Protein AF-A0A353R2V7-F1 (afdb_monomer)

Foldseek 3Di:
DVVLLVCLVVVLVVLVVVLVVLVVCVPDPCSVVDDPVSVVVSVVVNVVSVVVNVVSVVVNVVVVVVVVVVVVPPDPPPPDD

Mean predicted aligned error: 6.32 Å

Secondary structure (DSSP, 8-state):
-HHHHHHHHHHHHHHHHHHHHHHHHHTSTTGGGS-HHHHHHHHHHHHHHHHHHHHHHHHHHHHHHHHHHHHHT-SSSSS--

Radius of gyration: 20.37 Å; Cα contacts (8 Å, |Δi|>4): 31; chains: 1; bounding box: 55×14×57 Å

pLDDT: mean 89.78, std 14.25, range [48.19, 98.44]

Solvent-accessible surface area (backbone atoms only — not comparable to full-atom values): 4683 Å² total; per-residue (Å²): 98,74,73,52,46,69,48,35,60,62,50,42,55,50,38,51,54,51,45,51,52,50,50,56,51,65,69,37,80,70,48,80,72,51,57,70,68,58,51,52,50,54,51,49,51,49,54,51,38,54,52,53,40,53,52,45,50,54,52,35,53,53,41,48,53,51,55,50,53,58,57,73,68,63,83,79,86,85,83,84,130

Structure (mmCIF, N/CA/C/O backbone):
data_AF-A0A353R2V7-F1
#
_entry.id   AF-A0A353R2V7-F1
#
loop_
_atom_site.group_PDB
_atom_site.id
_atom_site.type_symbol
_atom_site.label_atom_id
_atom_site.label_alt_id
_atom_site.label_comp_id
_atom_site.label_asym_id
_atom_site.label_entity_id
_atom_site.label_seq_id
_atom_site.pdbx_PDB_ins_code
_atom_site.Cartn_x
_atom_site.Cartn_y
_atom_site.Cartn_z
_atom_site.occupancy
_atom_site.B_iso_or_equiv
_atom_site.auth_seq_id
_atom_site.auth_comp_id
_atom_site.auth_asym_id
_atom_site.auth_atom_id
_atom_site.pdbx_PDB_model_num
ATOM 1 N N . ASP A 1 1 ? -19.894 -0.815 7.398 1.00 79.38 1 ASP A N 1
ATOM 2 C CA . ASP A 1 1 ? -19.164 -0.782 8.683 1.00 79.38 1 ASP A CA 1
ATOM 3 C C . ASP A 1 1 ? -18.697 -2.156 9.160 1.00 79.38 1 ASP A C 1
ATOM 5 O O . ASP A 1 1 ? -17.579 -2.504 8.828 1.00 79.38 1 ASP A O 1
ATOM 9 N N . GLU A 1 2 ? -19.483 -2.998 9.849 1.00 86.81 2 GLU A N 1
ATOM 10 C CA . GLU A 1 2 ? -18.922 -4.251 10.419 1.00 86.81 2 GLU A CA 1
ATOM 11 C C . GLU A 1 2 ? -18.470 -5.284 9.372 1.00 86.81 2 GLU A C 1
ATOM 13 O O . GLU A 1 2 ? -17.351 -5.782 9.445 1.00 86.81 2 GLU A O 1
ATOM 18 N N . ARG A 1 3 ? -19.295 -5.568 8.353 1.00 90.44 3 ARG A N 1
ATOM 19 C CA . ARG A 1 3 ? -18.899 -6.463 7.243 1.00 90.44 3 ARG A CA 1
ATOM 20 C C . ARG A 1 3 ? -17.687 -5.942 6.474 1.00 90.44 3 ARG A C 1
ATOM 22 O O . ARG A 1 3 ? -16.865 -6.722 6.020 1.00 90.44 3 ARG A O 1
ATOM 29 N N . GLU A 1 4 ? -17.604 -4.626 6.329 1.00 92.25 4 GLU A N 1
ATOM 30 C CA . GLU A 1 4 ? -16.510 -3.951 5.638 1.00 92.25 4 GLU A CA 1
ATOM 31 C C . GLU A 1 4 ? -15.213 -4.050 6.448 1.00 92.25 4 GLU A C 1
ATOM 33 O O . GLU A 1 4 ? -14.208 -4.511 5.923 1.00 92.25 4 GLU A O 1
ATOM 38 N N . ARG A 1 5 ? -15.259 -3.747 7.752 1.00 93.62 5 ARG A N 1
ATOM 39 C CA . ARG A 1 5 ? -14.136 -3.891 8.691 1.00 93.62 5 ARG A CA 1
ATOM 40 C C . ARG A 1 5 ? -13.564 -5.305 8.695 1.00 93.62 5 ARG A C 1
ATOM 42 O O . ARG A 1 5 ? -12.356 -5.460 8.749 1.00 93.62 5 ARG A O 1
ATOM 49 N N . LEU A 1 6 ? -14.424 -6.323 8.629 1.00 92.69 6 LEU A N 1
ATOM 50 C CA . LEU A 1 6 ? -14.004 -7.728 8.590 1.00 92.69 6 LEU A CA 1
ATOM 51 C C . LEU A 1 6 ? -13.379 -8.138 7.247 1.00 92.69 6 LEU A C 1
ATOM 53 O O . LEU A 1 6 ? -12.601 -9.083 7.218 1.00 92.69 6 LEU A O 1
ATOM 57 N N . ALA A 1 7 ? -13.705 -7.443 6.154 1.00 94.81 7 ALA A N 1
ATOM 58 C CA . ALA A 1 7 ? -13.146 -7.704 4.827 1.00 94.81 7 ALA A CA 1
ATOM 59 C C . ALA A 1 7 ? -11.854 -6.913 4.545 1.00 94.81 7 ALA A C 1
ATOM 61 O O . ALA A 1 7 ? -11.087 -7.282 3.656 1.00 94.81 7 ALA A O 1
ATOM 62 N N . LEU A 1 8 ? -11.608 -5.821 5.278 1.00 95.50 8 LEU A N 1
ATOM 63 C CA . LEU A 1 8 ? -10.422 -4.982 5.094 1.00 95.50 8 LEU A CA 1
ATOM 64 C C . LEU A 1 8 ? -9.097 -5.710 5.364 1.00 95.50 8 LEU A C 1
ATOM 66 O O . LEU A 1 8 ? -8.209 -5.537 4.538 1.00 95.50 8 LEU A O 1
ATOM 70 N N . PRO A 1 9 ? -8.949 -6.560 6.400 1.00 96.50 9 PRO A N 1
ATOM 71 C CA . PRO A 1 9 ? -7.722 -7.33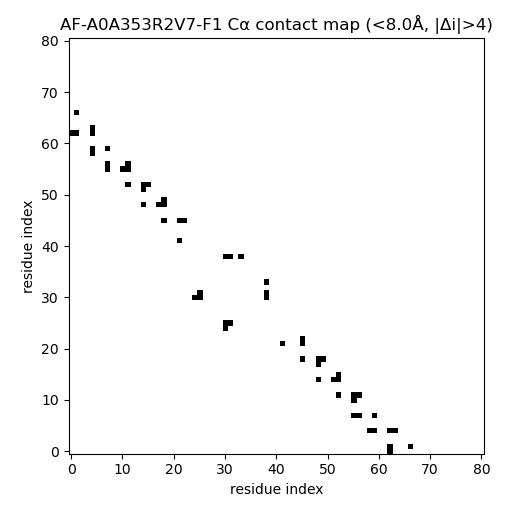0 6.606 1.00 96.50 9 PRO A CA 1
ATOM 72 C C . PRO A 1 9 ? -7.329 -8.181 5.393 1.00 96.50 9 PRO A C 1
ATOM 74 O O . PRO A 1 9 ? -6.208 -8.077 4.916 1.00 96.50 9 PRO A O 1
ATOM 77 N N . GLU A 1 10 ? -8.268 -8.936 4.811 1.00 97.06 10 GLU A N 1
ATOM 78 C CA . GLU A 1 10 ? -7.994 -9.739 3.605 1.00 97.06 10 GLU A CA 1
A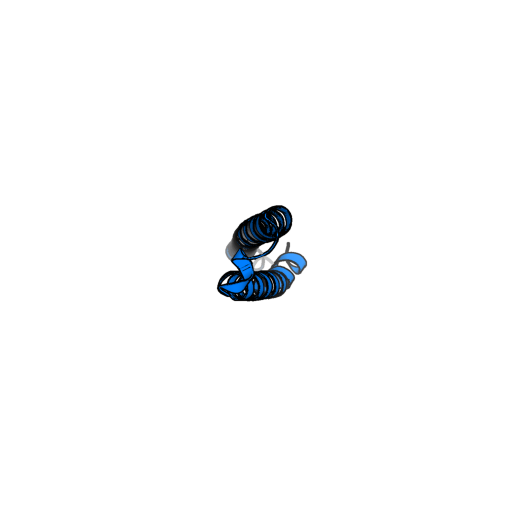TOM 79 C C . GLU A 1 10 ? -7.622 -8.850 2.406 1.00 97.06 10 GLU A C 1
ATOM 81 O O . GLU A 1 10 ? -6.759 -9.184 1.592 1.00 97.06 10 GLU A O 1
ATOM 86 N N . ARG A 1 11 ? -8.274 -7.687 2.278 1.00 97.25 11 ARG A N 1
ATOM 87 C CA . ARG A 1 11 ? -7.945 -6.718 1.228 1.00 97.25 11 ARG A CA 1
ATOM 88 C C . ARG A 1 11 ? -6.538 -6.146 1.410 1.00 97.25 11 ARG A C 1
ATOM 90 O O . ARG A 1 11 ? -5.836 -6.010 0.414 1.00 97.25 11 ARG A O 1
ATOM 97 N N . ILE A 1 12 ? -6.155 -5.814 2.638 1.00 98.00 12 ILE A N 1
ATOM 98 C CA . ILE A 1 12 ? -4.832 -5.305 3.006 1.00 98.00 12 ILE A CA 1
ATOM 99 C C . ILE A 1 12 ? -3.765 -6.354 2.681 1.00 98.00 12 ILE A C 1
ATOM 101 O O . ILE A 1 12 ? -2.857 -6.049 1.917 1.00 98.00 12 ILE A O 1
ATOM 105 N N . GLU A 1 13 ? -3.940 -7.603 3.125 1.00 98.25 13 GLU A N 1
ATOM 106 C CA . GLU A 1 13 ? -3.003 -8.700 2.831 1.00 98.25 13 GLU A CA 1
ATOM 107 C C . GLU A 1 13 ? -2.802 -8.896 1.319 1.00 98.25 13 GLU A C 1
ATOM 109 O O . GLU A 1 13 ? -1.687 -9.110 0.842 1.00 98.25 13 GLU A O 1
ATOM 114 N N . ARG A 1 14 ? -3.880 -8.786 0.530 1.00 98.31 14 ARG A N 1
ATOM 115 C CA . ARG A 1 14 ? -3.791 -8.874 -0.934 1.00 98.31 14 ARG A CA 1
ATOM 116 C C . ARG A 1 14 ? -3.023 -7.698 -1.541 1.00 98.31 14 ARG A C 1
ATOM 118 O O . ARG A 1 14 ? -2.198 -7.920 -2.420 1.00 98.31 14 ARG A O 1
ATOM 125 N N . LEU A 1 15 ? -3.274 -6.474 -1.077 1.00 98.38 15 LEU A N 1
ATOM 126 C CA . LEU A 1 15 ? -2.553 -5.281 -1.533 1.00 98.38 15 LEU A CA 1
ATOM 127 C C . LEU A 1 15 ? -1.058 -5.361 -1.191 1.00 98.38 15 LEU A C 1
ATOM 129 O O . LEU A 1 15 ? -0.226 -5.041 -2.036 1.00 98.38 15 LEU A O 1
ATOM 133 N N . GLU A 1 16 ? -0.713 -5.848 0.001 1.00 98.38 16 GLU A N 1
ATOM 134 C CA . GLU A 1 16 ? 0.674 -6.068 0.427 1.00 98.38 16 GLU A CA 1
ATOM 135 C C . GLU A 1 16 ? 1.376 -7.113 -0.446 1.00 98.38 16 GLU A C 1
ATOM 137 O O . GLU A 1 16 ? 2.474 -6.864 -0.943 1.00 98.38 16 GLU A O 1
ATOM 142 N N . ALA A 1 17 ? 0.721 -8.248 -0.712 1.00 98.38 17 ALA A N 1
ATOM 143 C CA . ALA A 1 17 ? 1.263 -9.285 -1.589 1.00 98.38 17 ALA A CA 1
ATOM 144 C C . ALA A 1 17 ? 1.451 -8.794 -3.037 1.00 98.38 17 ALA A C 1
ATOM 146 O O . ALA A 1 17 ? 2.419 -9.162 -3.713 1.00 98.38 17 ALA A O 1
ATOM 147 N N . ASP A 1 18 ? 0.531 -7.966 -3.534 1.00 98.12 18 ASP A N 1
ATOM 148 C CA . ASP A 1 18 ? 0.617 -7.375 -4.868 1.00 98.12 18 ASP A CA 1
ATOM 149 C C . ASP A 1 18 ? 1.777 -6.369 -4.958 1.00 98.12 18 ASP A C 1
AT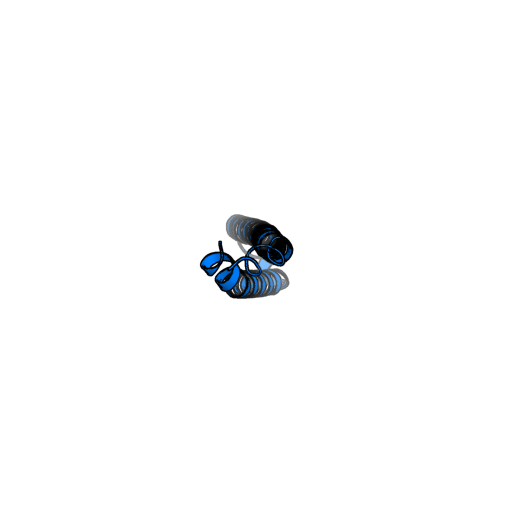OM 151 O O . ASP A 1 18 ? 2.533 -6.392 -5.937 1.00 98.12 18 ASP A O 1
ATOM 155 N N . LEU A 1 19 ? 1.963 -5.553 -3.917 1.00 98.19 19 LEU A N 1
ATOM 156 C CA . LEU A 1 19 ? 3.059 -4.595 -3.790 1.00 98.19 19 LEU A CA 1
ATOM 157 C C . LEU A 1 19 ? 4.420 -5.294 -3.682 1.00 98.19 19 LEU A C 1
ATOM 159 O O . LEU A 1 19 ? 5.351 -4.927 -4.398 1.00 98.19 19 LEU A O 1
ATOM 163 N N . GLU A 1 20 ? 4.532 -6.349 -2.871 1.00 98.00 20 GLU A N 1
ATOM 164 C CA . GLU A 1 20 ? 5.755 -7.154 -2.755 1.00 98.00 20 GLU A CA 1
ATOM 165 C C . GLU A 1 20 ? 6.124 -7.798 -4.095 1.00 98.00 20 GLU A C 1
ATOM 167 O O . GLU A 1 20 ? 7.280 -7.750 -4.531 1.00 98.00 20 GLU A O 1
ATOM 172 N N . ARG A 1 21 ? 5.138 -8.374 -4.791 1.00 97.62 21 ARG A N 1
ATOM 173 C CA . ARG A 1 21 ? 5.351 -9.012 -6.093 1.00 97.62 21 ARG A CA 1
ATOM 174 C C . ARG A 1 21 ? 5.808 -8.007 -7.144 1.00 97.62 21 ARG A C 1
ATOM 176 O O . ARG A 1 21 ? 6.703 -8.318 -7.932 1.00 97.62 21 ARG A O 1
ATOM 183 N N . LEU A 1 22 ? 5.203 -6.821 -7.180 1.00 97.12 22 LEU A N 1
ATOM 184 C CA . LEU A 1 22 ? 5.599 -5.765 -8.107 1.00 97.12 22 LEU A CA 1
ATOM 185 C C . LEU A 1 22 ? 6.988 -5.214 -7.763 1.00 97.12 22 LEU A C 1
ATOM 187 O O . LEU A 1 22 ? 7.843 -5.156 -8.643 1.00 97.12 22 LEU A O 1
ATOM 191 N N . GLY A 1 23 ? 7.251 -4.920 -6.490 1.00 96.06 23 GLY A N 1
ATOM 192 C CA . GLY A 1 23 ? 8.562 -4.474 -6.016 1.00 96.06 23 GLY A CA 1
ATOM 193 C C . GLY A 1 23 ? 9.669 -5.485 -6.324 1.00 96.06 23 GLY A C 1
ATOM 194 O O . GLY A 1 23 ? 10.731 -5.110 -6.816 1.00 96.06 23 GLY A O 1
ATOM 195 N N . SER A 1 24 ? 9.393 -6.780 -6.152 1.00 96.38 24 SER A N 1
ATOM 196 C CA . SER A 1 24 ? 10.324 -7.861 -6.502 1.00 96.38 24 SER A CA 1
ATOM 197 C C . SER A 1 24 ? 10.615 -7.911 -8.002 1.00 96.38 24 SER A C 1
ATOM 199 O O . SER A 1 24 ? 11.767 -8.074 -8.396 1.00 96.38 24 SER A O 1
ATOM 201 N N . ARG A 1 25 ? 9.597 -7.716 -8.855 1.00 94.62 25 ARG A N 1
ATOM 202 C CA . ARG A 1 25 ? 9.792 -7.599 -10.312 1.00 94.62 25 ARG A CA 1
ATOM 203 C C . ARG A 1 25 ? 10.641 -6.380 -10.674 1.00 94.62 25 ARG A C 1
ATOM 205 O O . ARG A 1 25 ? 11.480 -6.479 -11.559 1.00 94.62 25 ARG A O 1
ATOM 212 N N . MET A 1 26 ? 10.428 -5.249 -10.004 1.00 95.00 26 MET A N 1
ATOM 213 C CA . MET A 1 26 ? 11.166 -4.002 -10.240 1.00 95.00 26 MET A CA 1
ATOM 214 C C . MET A 1 26 ? 12.608 -4.037 -9.713 1.00 95.00 26 MET A C 1
ATOM 216 O O . MET A 1 26 ? 13.433 -3.231 -10.142 1.00 95.00 26 MET A O 1
ATOM 220 N N . ALA A 1 27 ? 12.922 -4.952 -8.791 1.00 94.31 27 ALA A N 1
ATOM 221 C CA . ALA A 1 27 ? 14.275 -5.174 -8.285 1.00 94.31 27 ALA A CA 1
ATOM 222 C C . ALA A 1 27 ? 15.168 -5.959 -9.267 1.00 94.31 27 ALA A C 1
ATOM 224 O O . ALA A 1 27 ? 16.388 -5.987 -9.092 1.00 94.31 27 ALA A O 1
ATOM 225 N N . ASP A 1 28 ? 14.585 -6.583 -10.295 1.00 95.31 28 ASP A N 1
ATOM 226 C CA . ASP A 1 28 ? 15.335 -7.285 -11.333 1.00 95.31 28 ASP A CA 1
ATOM 227 C C . ASP A 1 28 ? 16.088 -6.280 -12.238 1.00 95.31 28 ASP A C 1
ATOM 229 O O . ASP A 1 28 ? 15.472 -5.362 -12.782 1.00 95.31 28 ASP A O 1
ATOM 233 N N . PRO A 1 29 ? 17.410 -6.413 -12.454 1.00 92.75 29 PRO A N 1
ATOM 234 C CA . PRO A 1 29 ? 18.162 -5.529 -13.349 1.00 92.75 29 PRO A CA 1
ATOM 235 C C . PRO A 1 29 ? 17.646 -5.502 -14.797 1.00 92.75 29 PRO A C 1
ATOM 237 O O . PRO A 1 29 ? 17.812 -4.494 -15.491 1.00 92.75 29 PRO A O 1
ATOM 240 N N . ASP A 1 30 ? 17.032 -6.590 -15.265 1.00 94.31 30 ASP A N 1
ATOM 241 C CA . ASP A 1 30 ? 16.473 -6.699 -16.613 1.00 94.31 30 ASP A CA 1
ATOM 242 C C . ASP A 1 30 ? 15.153 -5.927 -16.744 1.00 94.31 30 ASP A C 1
ATOM 244 O O . ASP A 1 30 ? 14.770 -5.548 -17.853 1.00 94.31 30 ASP A O 1
ATOM 248 N N . PHE A 1 31 ? 14.495 -5.600 -15.625 1.00 94.38 31 PHE A N 1
ATOM 249 C CA . PHE A 1 31 ? 13.293 -4.769 -15.601 1.00 94.38 31 PHE A CA 1
ATOM 250 C C . PHE A 1 31 ? 13.528 -3.412 -16.269 1.00 94.38 31 PHE A C 1
ATOM 252 O O . PHE A 1 31 ? 12.749 -2.992 -17.123 1.00 94.38 31 PHE A O 1
ATOM 259 N N . TYR A 1 32 ? 14.647 -2.759 -15.948 1.00 93.06 32 TYR A N 1
ATOM 260 C CA . TYR A 1 32 ? 14.998 -1.442 -16.488 1.00 93.06 32 TYR A CA 1
ATOM 261 C C . TYR A 1 32 ? 15.504 -1.483 -17.937 1.00 93.06 32 TYR A C 1
ATOM 263 O O . TYR A 1 32 ? 15.845 -0.443 -18.498 1.00 93.06 32 TYR A O 1
ATOM 271 N N . ARG A 1 33 ? 15.555 -2.670 -18.557 1.00 95.19 33 ARG A N 1
ATOM 272 C CA . ARG A 1 33 ? 15.819 -2.838 -19.995 1.00 95.19 33 ARG A CA 1
ATOM 273 C C . ARG A 1 33 ? 14.540 -2.895 -20.834 1.00 95.19 33 ARG A C 1
ATOM 275 O O . ARG A 1 33 ? 14.641 -2.935 -22.057 1.00 95.19 33 ARG A O 1
ATOM 282 N N . ARG A 1 34 ? 13.365 -2.934 -20.196 1.00 94.31 34 ARG A N 1
ATOM 283 C CA . ARG A 1 34 ? 12.055 -2.887 -20.863 1.00 94.31 34 ARG A CA 1
ATOM 284 C C . ARG A 1 34 ? 11.768 -1.490 -21.416 1.00 94.31 34 ARG A C 1
ATOM 286 O O . ARG A 1 34 ? 12.471 -0.527 -21.112 1.00 94.31 34 ARG A O 1
ATOM 293 N N . ASP A 1 35 ? 10.714 -1.383 -22.217 1.00 96.31 35 ASP A N 1
ATOM 294 C CA . ASP A 1 35 ? 10.276 -0.105 -22.766 1.00 96.31 35 ASP A CA 1
ATOM 295 C C . ASP A 1 35 ? 9.890 0.889 -21.662 1.00 96.31 35 ASP A C 1
ATOM 297 O O . ASP A 1 35 ? 9.295 0.538 -20.643 1.00 96.31 35 ASP A O 1
ATOM 301 N N . ALA A 1 36 ? 10.183 2.171 -21.886 1.00 94.69 36 ALA A N 1
ATOM 302 C CA . ALA A 1 36 ? 9.890 3.225 -20.915 1.00 94.69 36 ALA A CA 1
ATOM 303 C C . ALA A 1 36 ? 8.391 3.323 -20.570 1.00 94.69 36 ALA A C 1
ATOM 305 O O . ALA A 1 36 ? 8.045 3.668 -19.444 1.00 94.69 36 ALA A O 1
ATOM 306 N N . ALA A 1 37 ? 7.509 2.995 -21.522 1.00 96.69 37 ALA A N 1
ATOM 307 C CA . ALA A 1 37 ? 6.065 2.955 -21.297 1.00 96.69 37 ALA A CA 1
ATOM 308 C C . ALA A 1 37 ? 5.664 1.851 -20.305 1.00 96.69 37 ALA A C 1
ATOM 310 O O . ALA A 1 37 ? 4.847 2.094 -19.421 1.00 96.69 37 ALA A O 1
ATOM 311 N N . ASP A 1 38 ? 6.284 0.673 -20.409 1.00 94.62 38 ASP A N 1
ATOM 312 C CA . ASP A 1 38 ? 6.059 -0.449 -19.496 1.00 94.62 38 ASP A CA 1
ATOM 313 C C . ASP A 1 38 ? 6.550 -0.128 -18.082 1.00 94.62 38 ASP A C 1
ATOM 315 O O . ASP A 1 38 ? 5.856 -0.395 -17.104 1.00 94.62 38 ASP A O 1
ATOM 319 N N . ILE A 1 39 ? 7.740 0.473 -17.975 1.00 96.25 39 ILE A N 1
ATOM 320 C CA . ILE A 1 39 ? 8.315 0.889 -16.690 1.00 96.25 39 ILE A CA 1
ATOM 321 C C . ILE A 1 39 ? 7.421 1.941 -16.028 1.00 96.25 39 ILE A C 1
ATOM 323 O O . ILE A 1 39 ? 7.120 1.824 -14.843 1.00 96.25 39 ILE A O 1
ATOM 327 N N . ALA A 1 40 ? 6.969 2.943 -16.787 1.00 96.81 40 ALA A N 1
ATOM 328 C CA . ALA A 1 40 ? 6.077 3.980 -16.278 1.00 96.81 40 ALA A CA 1
ATOM 329 C C . ALA A 1 40 ? 4.718 3.410 -15.835 1.00 96.81 40 ALA A C 1
ATOM 331 O O . ALA A 1 40 ? 4.179 3.845 -14.820 1.00 96.81 40 ALA 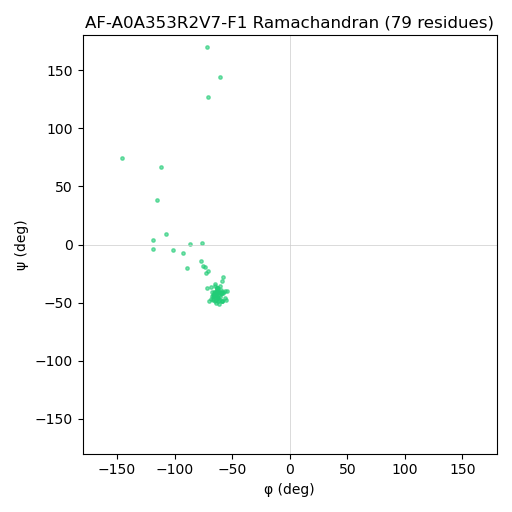A O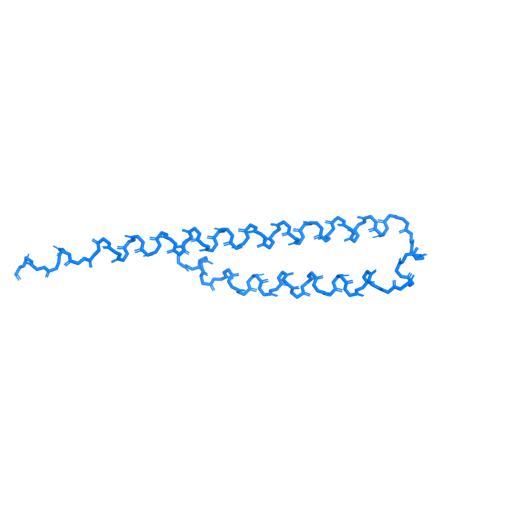 1
ATOM 332 N N . ALA A 1 41 ? 4.181 2.424 -16.559 1.00 97.31 41 ALA A N 1
ATOM 333 C CA . ALA A 1 41 ? 2.947 1.743 -16.178 1.00 97.31 41 ALA A CA 1
ATOM 334 C C . ALA A 1 41 ? 3.110 0.958 -14.866 1.00 97.31 41 ALA A C 1
ATOM 336 O O . ALA A 1 41 ? 2.310 1.137 -13.953 1.00 97.31 41 ALA A O 1
ATOM 337 N N . ASP A 1 42 ? 4.170 0.152 -14.737 1.00 96.94 42 ASP A N 1
ATOM 338 C CA . ASP A 1 42 ? 4.461 -0.592 -13.504 1.00 96.94 42 ASP A CA 1
ATOM 339 C C . ASP A 1 42 ? 4.724 0.380 -12.321 1.00 96.94 42 ASP A C 1
ATOM 341 O O . ASP A 1 42 ? 4.257 0.137 -11.211 1.00 96.94 42 ASP A O 1
ATOM 345 N N . GLN A 1 43 ? 5.385 1.525 -12.544 1.00 96.75 43 GLN A N 1
ATOM 346 C CA . GLN A 1 43 ? 5.552 2.576 -11.524 1.00 96.75 43 GLN A CA 1
ATOM 347 C C . GLN A 1 43 ? 4.223 3.206 -11.094 1.00 96.75 43 GLN A C 1
ATOM 349 O O . GLN A 1 43 ? 4.008 3.420 -9.903 1.00 96.75 43 GLN A O 1
ATOM 354 N N . HIS A 1 44 ? 3.324 3.487 -12.039 1.00 98.00 44 HIS A N 1
ATOM 355 C CA . HIS A 1 44 ? 1.991 3.996 -11.723 1.00 98.00 44 HIS A CA 1
ATOM 356 C C . HIS A 1 44 ? 1.201 2.982 -10.893 1.00 98.00 44 HIS A C 1
ATOM 358 O O . HIS A 1 44 ? 0.635 3.334 -9.862 1.00 98.00 44 HIS A O 1
ATOM 364 N N . THR A 1 45 ? 1.229 1.706 -11.289 1.00 97.75 45 THR A N 1
ATOM 365 C CA . THR A 1 45 ? 0.589 0.628 -10.528 1.00 97.75 45 THR A CA 1
ATOM 366 C C . THR A 1 45 ? 1.159 0.513 -9.115 1.00 97.75 45 THR A C 1
ATOM 368 O O . THR A 1 45 ? 0.394 0.308 -8.177 1.00 97.75 45 THR A O 1
ATOM 371 N N . LEU A 1 46 ? 2.472 0.686 -8.928 1.00 97.88 46 LEU A N 1
ATOM 372 C CA . LEU A 1 46 ? 3.080 0.698 -7.595 1.00 97.88 46 LEU A CA 1
ATOM 373 C C . LEU A 1 46 ? 2.484 1.810 -6.721 1.00 97.88 46 LEU A C 1
ATOM 375 O O . LEU A 1 46 ? 2.049 1.537 -5.606 1.00 97.88 46 LEU A O 1
ATOM 379 N N . GLN A 1 47 ? 2.399 3.032 -7.250 1.00 98.12 47 GLN A N 1
ATOM 380 C CA . GLN A 1 47 ? 1.830 4.177 -6.530 1.00 98.12 47 GLN A CA 1
ATOM 381 C C . GLN A 1 47 ? 0.347 3.975 -6.192 1.00 98.12 47 GLN A C 1
ATOM 383 O O . GLN A 1 47 ? -0.096 4.334 -5.102 1.00 98.12 47 GLN A O 1
ATOM 388 N N . GLU A 1 48 ? -0.428 3.385 -7.106 1.00 98.31 48 GLU A N 1
ATOM 389 C CA . GLU A 1 48 ? -1.837 3.058 -6.866 1.00 98.31 48 GLU A CA 1
ATOM 390 C C . GLU A 1 48 ? -2.001 2.011 -5.759 1.00 98.31 48 GLU A C 1
ATOM 392 O O . GLU A 1 48 ? -2.877 2.157 -4.906 1.00 98.31 48 GLU A O 1
ATOM 397 N N . LEU A 1 49 ? -1.154 0.977 -5.743 1.00 98.31 49 LEU A N 1
ATOM 398 C CA . LEU A 1 49 ? -1.167 -0.052 -4.702 1.00 98.31 49 LEU A CA 1
ATOM 399 C C . LEU A 1 49 ? -0.779 0.522 -3.335 1.00 98.31 49 LEU A C 1
ATOM 401 O O . LEU A 1 49 ? -1.460 0.240 -2.351 1.00 98.31 49 LEU A O 1
ATOM 405 N N . GLU A 1 50 ? 0.260 1.359 -3.278 1.00 98.25 50 GLU A N 1
ATOM 406 C CA . GLU A 1 50 ? 0.682 2.060 -2.057 1.00 98.25 50 GLU A CA 1
ATOM 407 C C . GLU A 1 50 ? -0.441 2.944 -1.501 1.00 98.25 50 GLU A C 1
ATOM 409 O O . GLU A 1 50 ? -0.776 2.859 -0.318 1.00 98.25 50 GLU A O 1
ATOM 414 N N . ALA A 1 51 ? -1.069 3.755 -2.357 1.00 98.44 51 ALA A N 1
ATOM 415 C CA . ALA A 1 51 ? -2.172 4.624 -1.958 1.00 98.44 51 ALA A CA 1
ATOM 416 C C . ALA A 1 51 ? -3.392 3.821 -1.478 1.00 98.44 51 ALA A C 1
ATOM 418 O O . ALA A 1 51 ? -3.967 4.130 -0.434 1.00 98.44 51 ALA A O 1
ATOM 419 N N . ALA A 1 52 ? -3.758 2.759 -2.201 1.00 98.12 52 ALA A N 1
ATOM 420 C CA . ALA A 1 52 ? -4.878 1.898 -1.835 1.00 98.12 52 ALA A CA 1
ATOM 421 C C . ALA A 1 52 ? -4.640 1.154 -0.513 1.00 98.12 52 ALA A C 1
ATOM 423 O O . ALA A 1 52 ? -5.593 0.911 0.231 1.00 98.12 52 ALA A O 1
ATOM 424 N N . LEU A 1 53 ? -3.390 0.782 -0.221 1.00 98.38 53 LEU A N 1
ATOM 425 C CA . LEU A 1 53 ? -3.014 0.143 1.036 1.00 98.38 53 LEU A CA 1
ATOM 426 C C . LEU A 1 53 ? -3.189 1.105 2.213 1.00 98.38 53 LEU A C 1
ATOM 428 O O . LEU A 1 53 ? -3.831 0.746 3.200 1.00 98.38 53 LEU A O 1
ATOM 432 N N . VAL A 1 54 ? -2.690 2.338 2.084 1.00 98.31 54 VAL A N 1
ATOM 433 C CA . VAL A 1 54 ? -2.867 3.390 3.099 1.00 98.31 54 VAL A CA 1
ATOM 434 C C . VAL A 1 54 ? -4.352 3.663 3.345 1.00 98.31 54 VAL A C 1
ATOM 436 O O . VAL A 1 54 ? -4.796 3.617 4.490 1.00 98.31 54 VAL A O 1
ATOM 439 N N . GLU A 1 55 ? -5.143 3.852 2.285 1.00 98.12 55 GLU A N 1
ATOM 440 C CA . GLU A 1 55 ? -6.588 4.092 2.401 1.00 98.12 55 GLU A CA 1
ATOM 441 C C . GLU A 1 55 ? -7.308 2.930 3.108 1.00 98.12 55 GLU A C 1
ATOM 443 O O . GLU A 1 55 ? -8.191 3.144 3.942 1.00 98.12 55 GLU A O 1
ATOM 448 N N . ALA A 1 56 ? -6.927 1.683 2.807 1.00 97.56 56 ALA A N 1
ATOM 449 C CA . ALA A 1 56 ? -7.520 0.507 3.437 1.00 97.56 56 ALA A CA 1
ATOM 450 C C . ALA A 1 56 ? -7.225 0.449 4.945 1.00 97.56 56 ALA A C 1
ATOM 452 O O . ALA A 1 56 ? -8.133 0.145 5.726 1.00 97.56 56 ALA A O 1
ATOM 453 N N . TYR A 1 57 ? -5.997 0.781 5.354 1.00 97.62 57 TYR A N 1
ATOM 454 C CA . TYR A 1 57 ? -5.619 0.884 6.764 1.00 97.62 57 TYR A CA 1
ATOM 455 C C . TYR A 1 57 ? -6.377 2.010 7.478 1.00 97.62 57 TYR A C 1
ATOM 457 O O . TYR A 1 57 ? -7.021 1.753 8.496 1.00 97.62 57 TYR A O 1
ATOM 465 N N . GLU A 1 58 ? -6.397 3.222 6.916 1.00 97.69 58 GLU A N 1
ATOM 466 C CA . GLU A 1 58 ? -7.124 4.368 7.488 1.00 97.69 58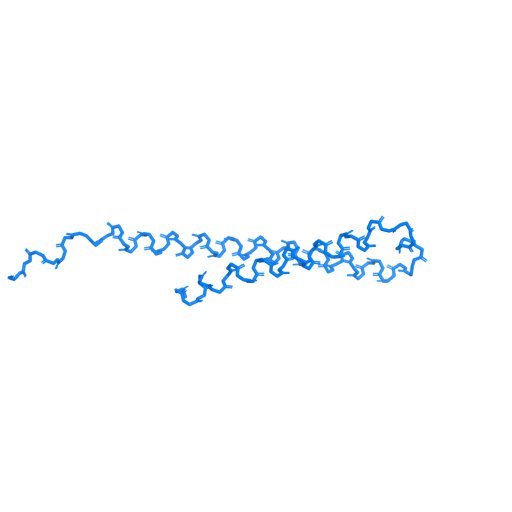 GLU A CA 1
ATOM 467 C C . GLU A 1 58 ? -8.619 4.065 7.656 1.00 97.69 58 GLU A C 1
ATOM 469 O O . GLU A 1 58 ? -9.240 4.371 8.683 1.00 97.69 58 GLU A O 1
ATOM 474 N N . ARG A 1 59 ? -9.216 3.407 6.655 1.00 96.56 59 ARG A N 1
ATOM 475 C CA . ARG A 1 59 ? -10.615 2.986 6.706 1.00 96.56 59 ARG A CA 1
ATOM 476 C C . ARG A 1 59 ? -10.848 1.953 7.801 1.00 96.56 59 ARG A C 1
ATOM 478 O O . ARG A 1 59 ? -11.856 2.040 8.506 1.00 96.56 59 ARG A O 1
ATOM 485 N N . TRP A 1 60 ? -9.948 0.985 7.948 1.00 95.81 60 TRP A N 1
ATOM 486 C CA . TRP A 1 60 ? -10.066 -0.052 8.966 1.00 95.81 60 TRP A CA 1
ATOM 487 C C . TRP A 1 60 ? -9.980 0.544 10.372 1.00 95.81 60 TRP A C 1
ATOM 489 O O . TRP A 1 60 ? -10.880 0.312 11.180 1.00 95.81 60 TRP A O 1
ATOM 499 N N . GLU A 1 61 ? -8.991 1.399 10.629 1.00 94.19 61 GLU A N 1
ATOM 500 C CA . GLU A 1 61 ? -8.832 2.097 11.909 1.00 94.19 61 GLU A CA 1
ATOM 501 C C . GLU A 1 61 ? -10.046 2.973 12.244 1.00 94.19 61 GLU A C 1
ATOM 503 O O . GLU A 1 61 ? -10.547 2.952 13.372 1.00 94.19 61 GLU A O 1
ATOM 508 N N . SER A 1 62 ? -10.585 3.696 11.257 1.00 95.19 62 SER A N 1
ATOM 509 C CA . SER A 1 62 ? -11.807 4.488 11.425 1.00 95.19 62 SER A CA 1
ATOM 510 C C . SER A 1 62 ? -13.005 3.622 11.833 1.00 95.19 62 SER A C 1
ATOM 512 O O . SER A 1 62 ? -13.799 4.011 12.696 1.00 95.19 62 SER A O 1
ATOM 514 N N . LEU A 1 63 ? -13.153 2.439 11.232 1.00 94.38 63 LEU A N 1
ATOM 515 C CA . LEU A 1 63 ? -14.230 1.502 11.551 1.00 94.38 63 LEU A CA 1
ATOM 516 C C . LEU A 1 63 ? -14.040 0.837 12.924 1.00 94.38 63 LEU A C 1
ATOM 518 O O . LEU A 1 63 ? -15.024 0.657 13.644 1.00 94.38 63 LEU A O 1
ATOM 522 N N . GLU A 1 64 ? -12.804 0.513 13.313 1.00 92.38 64 GLU A N 1
ATOM 523 C CA . GLU A 1 64 ? -12.467 0.045 14.666 1.00 92.38 64 GLU A CA 1
ATOM 524 C C . GLU A 1 64 ? -12.804 1.104 15.720 1.00 92.38 64 GLU A C 1
ATOM 526 O O . GLU A 1 64 ? -13.489 0.807 16.700 1.00 92.38 64 GLU A O 1
ATOM 531 N N . ALA A 1 65 ? -12.407 2.362 15.503 1.00 92.62 65 ALA A N 1
ATOM 532 C CA . ALA A 1 65 ? -12.694 3.461 16.423 1.00 92.62 65 ALA A CA 1
ATOM 533 C C . ALA A 1 65 ? -14.206 3.664 16.615 1.00 92.62 65 ALA A C 1
ATOM 535 O O . ALA A 1 65 ? -14.682 3.831 17.742 1.00 92.62 65 ALA A O 1
ATOM 536 N N . GLN A 1 66 ? -14.983 3.580 15.530 1.00 91.62 66 GLN A N 1
ATOM 537 C CA . GLN A 1 66 ? -16.445 3.631 15.586 1.00 91.62 66 GLN A CA 1
ATOM 538 C C . GLN A 1 66 ? -17.016 2.452 16.384 1.00 91.62 66 GLN A C 1
ATOM 540 O O . GLN A 1 66 ? -17.796 2.667 17.314 1.00 91.62 66 GLN A O 1
ATOM 545 N N . ALA A 1 67 ? -16.581 1.222 16.100 1.00 89.38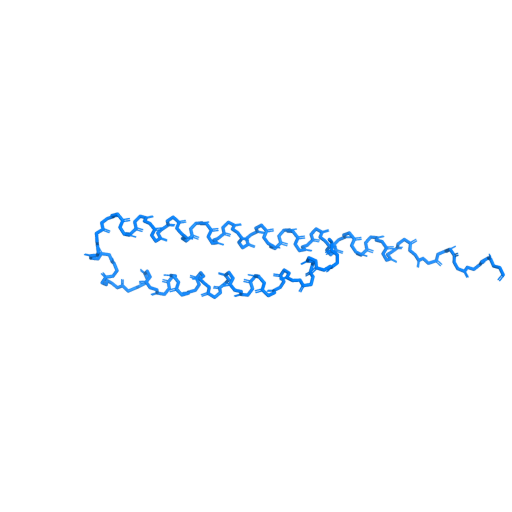 67 ALA A N 1
ATOM 546 C CA . ALA A 1 67 ? -17.020 0.028 16.823 1.00 89.38 67 ALA A CA 1
ATOM 547 C C . ALA A 1 67 ? -16.679 0.089 18.325 1.00 89.38 67 ALA A C 1
ATOM 549 O O . ALA A 1 67 ? -17.512 -0.261 19.167 1.00 89.38 67 ALA A O 1
ATOM 550 N N . GLN A 1 68 ? -15.489 0.582 18.675 1.00 85.06 68 GLN A N 1
ATOM 551 C CA . GLN A 1 68 ? -15.048 0.774 20.056 1.00 85.06 68 GLN A CA 1
ATOM 552 C C . GLN A 1 68 ? -15.884 1.849 20.762 1.00 85.06 68 GLN A C 1
ATOM 554 O O . GLN A 1 68 ? -16.295 1.648 21.903 1.00 85.06 68 GLN A O 1
ATOM 559 N N . SER A 1 69 ? -16.187 2.964 20.086 1.00 85.50 69 SER A N 1
ATOM 560 C CA . SER A 1 69 ? -17.001 4.051 20.646 1.00 85.50 69 SER A CA 1
ATOM 561 C C . SER A 1 69 ? -18.445 3.625 20.929 1.00 85.50 69 SER A C 1
ATOM 563 O O . SER A 1 69 ? -19.020 4.035 21.936 1.00 85.50 69 SER A O 1
ATOM 565 N N . VAL A 1 70 ? -19.025 2.763 20.089 1.00 76.44 70 VAL A N 1
ATOM 566 C CA . VAL A 1 70 ? -20.360 2.188 20.309 1.00 76.44 70 VAL A CA 1
ATOM 567 C C . VAL A 1 70 ? -20.339 1.250 21.516 1.00 76.44 70 VAL A C 1
ATOM 569 O O . VAL A 1 70 ? -21.199 1.347 22.386 1.00 76.44 70 VAL A O 1
ATOM 572 N N . ARG A 1 71 ? -19.312 0.397 21.626 1.00 71.94 71 ARG A N 1
ATOM 573 C CA . ARG A 1 71 ? -19.156 -0.545 22.749 1.00 71.94 71 ARG A CA 1
ATOM 574 C C . ARG A 1 71 ? -18.852 0.147 24.080 1.00 71.94 71 ARG A C 1
ATOM 576 O O . ARG A 1 71 ? -19.351 -0.282 25.114 1.00 71.94 71 ARG A O 1
ATOM 583 N N . ALA A 1 72 ? -18.066 1.222 24.067 1.00 68.75 72 ALA A N 1
ATOM 584 C CA . ALA A 1 72 ? -17.721 1.992 25.263 1.00 68.75 72 ALA A CA 1
ATOM 585 C C . ALA A 1 72 ? -18.905 2.806 25.821 1.00 68.75 72 ALA A C 1
ATOM 587 O O . ALA A 1 72 ? -18.923 3.121 27.008 1.00 68.75 72 ALA A O 1
ATOM 588 N N . GLN A 1 73 ? -19.906 3.119 24.992 1.00 56.19 73 GLN A N 1
ATOM 589 C CA . GLN A 1 73 ? -21.127 3.824 25.399 1.00 56.19 73 GLN A CA 1
ATOM 590 C C . GLN A 1 73 ? -22.230 2.887 25.938 1.00 56.19 73 GLN A C 1
ATOM 592 O O . GLN A 1 73 ? -23.290 3.366 26.344 1.00 56.19 73 GLN A O 1
ATOM 597 N N . GLU A 1 74 ? -21.994 1.567 25.995 1.00 48.19 74 GLU A N 1
ATOM 598 C CA . GLU A 1 74 ? -22.970 0.563 26.447 1.00 48.19 74 GLU A CA 1
ATOM 599 C C . GLU A 1 74 ? -22.605 -0.121 27.794 1.00 48.19 74 GLU A C 1
ATOM 601 O O . GLU A 1 74 ? -22.377 -1.330 27.816 1.00 48.19 74 GLU A O 1
ATOM 606 N N . PRO A 1 75 ? -22.602 0.597 28.945 1.00 49.50 75 PRO A N 1
ATOM 607 C CA . PRO A 1 75 ? -22.787 -0.080 30.239 1.00 49.50 75 PRO A CA 1
ATOM 608 C C . PRO A 1 75 ? -24.028 0.342 31.058 1.00 49.50 75 PRO A C 1
ATOM 610 O O . PRO A 1 75 ? -24.312 -0.295 32.064 1.00 49.50 75 PRO A O 1
ATOM 613 N N . GLU A 1 76 ? -24.837 1.325 30.639 1.00 50.91 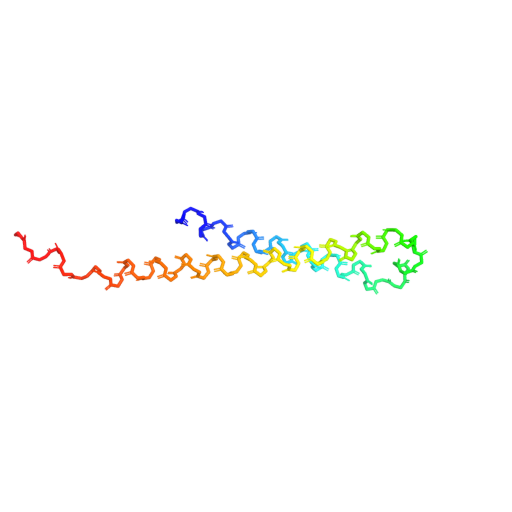76 GLU A N 1
ATOM 614 C CA . GLU A 1 76 ? -25.848 1.941 31.541 1.00 50.91 76 GLU A CA 1
ATOM 615 C C . GLU A 1 76 ? -27.324 1.792 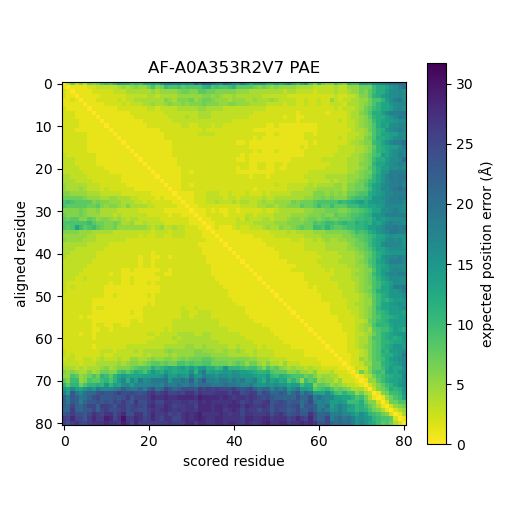31.092 1.00 50.91 76 GLU A C 1
ATOM 617 O O . GLU A 1 76 ? -28.229 2.333 31.722 1.00 50.91 76 GLU A O 1
ATOM 622 N N . ARG A 1 77 ? -27.625 1.068 30.001 1.00 54.75 77 ARG A N 1
ATOM 623 C CA . ARG A 1 77 ? -29.007 0.944 29.466 1.00 54.75 77 ARG A CA 1
ATOM 624 C C . ARG A 1 77 ? -29.728 -0.371 29.807 1.00 54.75 77 ARG A C 1
ATOM 626 O O . ARG A 1 77 ? -30.903 -0.496 29.478 1.00 54.75 77 ARG A O 1
ATOM 633 N N . ARG A 1 78 ? -29.068 -1.345 30.455 1.00 57.84 78 ARG A N 1
ATOM 634 C CA . ARG A 1 78 ? -29.656 -2.672 30.777 1.00 57.84 78 ARG A CA 1
ATOM 635 C C . ARG A 1 78 ? -30.003 -2.900 32.259 1.00 57.84 78 ARG A C 1
ATOM 637 O O . ARG A 1 78 ? -30.389 -4.009 32.605 1.00 57.84 78 ARG A O 1
ATOM 644 N N . SER A 1 79 ? -29.945 -1.869 33.108 1.00 53.69 79 SER A N 1
ATOM 645 C CA . SER A 1 79 ? -30.246 -1.966 34.555 1.00 53.69 79 SER A CA 1
ATOM 646 C C . SER A 1 79 ? -31.477 -1.152 34.983 1.00 53.69 79 SER A C 1
ATOM 648 O O . SER A 1 79 ? -31.490 -0.523 36.037 1.00 53.69 79 SER A O 1
ATOM 650 N N . SER A 1 80 ? -32.525 -1.116 34.161 1.00 53.28 80 SER A N 1
ATOM 651 C CA . SER A 1 80 ? -33.831 -0.572 34.562 1.00 53.28 80 SER A CA 1
ATOM 652 C C . SER A 1 80 ? -34.960 -1.341 33.891 1.00 53.28 80 SER A C 1
ATOM 654 O O . SER A 1 80 ? -35.567 -0.863 32.937 1.00 53.28 80 SER A O 1
ATOM 656 N N . THR A 1 81 ? -35.212 -2.558 34.369 1.00 49.81 81 THR A N 1
ATOM 657 C CA . THR A 1 81 ? -36.547 -3.165 34.504 1.00 49.81 81 THR A CA 1
ATOM 658 C C . THR A 1 81 ? -36.447 -4.268 35.547 1.00 49.81 81 THR A C 1
ATOM 660 O O . THR A 1 81 ? -35.508 -5.085 35.428 1.00 49.81 81 THR A O 1
#

Nearest PDB structures (foldseek):
  2lw1-assembly1_A  TM=9.245E-01  e=5.172E-03  Escherichia coli K-12
  5kmg-assembly1_P  TM=9.086E-01  e=3.173E+00  Homo sapiens
  4l3i-assembly1_B  TM=8.322E-01  e=6.855E+00  Homo sapiens

Sequence (81 aa):
DERERLALPERIERLEADLERLGSRMADPDFYRRDAADIAADQHTLQELEAALVEAYERWESLEAQAQSVRAQEPERRSST